Protein AF-A0A3R8PBJ5-F1 (afdb_monomer_lite)

Sequence (149 aa):
MTMSIPVFGSTADAVRWVGSMSDEQVDVLAASAVDGVVACAWSVFDLDGAAAKRLVDQACVVISERDQVRLTPAMIDAGEADIAYTKEVLVAVGVGLPRLTVSGDATDAEIARVAQLGMPIRDIVRATGRSWEQVMEAIATGGAGRQVA

Secondary structure (DSSP, 8-state):
--PPPPPPSSHHHHHHHHTTS-HHHHHHHHHHH---HHHHHHHHHT--HHHHHHHHHHHHHHHHHHHTS---HHHHHTT-S-HHHHHHHHHHHHHTS------TT--HHHHHHHHHTT--HHHHHHHH---HHHHHHHHHHHTGGG---

pLDDT: mean 80.34, std 13.6, range [32.22, 94.44]

Organism: NCBI:txid36808

Foldseek 3Di:
DDDDDDDDPDPVVVVVVCVPDDPVVVVVVLLVVCPFQLVVQCVPLQADSLLSQVLLQVLQVVCCVVVVHRGDSVCVSVVVDDVVVSVVSSVVSSVVQDPDADALPHALLRLLVVRNSRDRLVVVCVRNVDDSVVSVVSNVVSVVVPPDD

Structure (mmCIF, N/CA/C/O backbone):
data_AF-A0A3R8PBJ5-F1
#
_entry.id   AF-A0A3R8PBJ5-F1
#
loop_
_atom_site.group_PDB
_atom_site.id
_atom_site.type_symbol
_atom_site.label_atom_id
_atom_site.label_alt_id
_atom_site.label_comp_id
_atom_site.label_asym_id
_atom_site.label_entity_id
_atom_site.label_seq_id
_atom_site.pdbx_PDB_ins_code
_atom_site.Cartn_x
_atom_site.Cartn_y
_atom_site.Cartn_z
_atom_site.occupancy
_atom_site.B_iso_or_equiv
_atom_site.auth_seq_id
_atom_site.auth_comp_id
_atom_site.auth_asym_id
_atom_site.auth_atom_id
_atom_site.pdbx_PDB_model_num
ATOM 1 N N . MET A 1 1 ? -21.893 12.068 -7.762 1.00 44.31 1 MET A N 1
ATOM 2 C CA . MET A 1 1 ? -21.447 13.431 -8.122 1.00 44.31 1 MET A CA 1
ATOM 3 C C . MET A 1 1 ? -19.976 13.522 -7.770 1.00 44.31 1 MET A C 1
ATOM 5 O O . MET A 1 1 ? -19.640 13.231 -6.634 1.00 44.31 1 MET A O 1
ATOM 9 N N . THR A 1 2 ? -19.101 13.828 -8.722 1.00 47.12 2 THR A N 1
ATOM 10 C CA . THR A 1 2 ? -17.661 13.980 -8.474 1.00 47.12 2 THR A CA 1
ATOM 11 C C . THR A 1 2 ? -17.419 15.326 -7.795 1.00 47.12 2 THR A C 1
ATOM 13 O O . THR A 1 2 ? -17.669 16.375 -8.390 1.00 47.12 2 THR A O 1
ATOM 16 N N . MET A 1 3 ? -16.993 15.307 -6.533 1.00 58.62 3 MET A N 1
ATOM 17 C CA . MET A 1 3 ? -16.644 16.514 -5.787 1.00 58.62 3 MET A CA 1
ATOM 18 C C . MET A 1 3 ? -15.280 17.008 -6.285 1.00 58.62 3 MET A C 1
ATOM 20 O O . MET A 1 3 ? -14.313 16.253 -6.291 1.00 58.62 3 MET A O 1
ATOM 24 N N . SER A 1 4 ? -15.199 18.250 -6.766 1.00 63.81 4 SER A N 1
ATOM 25 C CA . SER A 1 4 ? -13.922 18.850 -7.175 1.00 63.81 4 SER A CA 1
ATOM 26 C C . SER A 1 4 ? -13.315 19.590 -5.988 1.00 63.81 4 SER A C 1
ATOM 28 O O . SER A 1 4 ? -13.921 20.539 -5.490 1.00 63.81 4 SER A O 1
ATOM 30 N N . ILE A 1 5 ? -12.142 19.150 -5.528 1.00 72.31 5 ILE A N 1
ATOM 31 C CA . ILE A 1 5 ? -11.405 19.802 -4.438 1.00 72.31 5 ILE A CA 1
ATOM 32 C C . ILE A 1 5 ? -10.817 21.124 -4.972 1.00 72.31 5 ILE A C 1
ATOM 34 O O . ILE A 1 5 ? -10.061 21.093 -5.947 1.00 72.31 5 ILE A O 1
ATOM 38 N N . PRO A 1 6 ? -11.160 22.290 -4.390 1.00 74.88 6 PRO A N 1
ATOM 39 C CA . PRO A 1 6 ? -10.598 23.567 -4.805 1.00 74.88 6 PRO A CA 1
ATOM 40 C C . P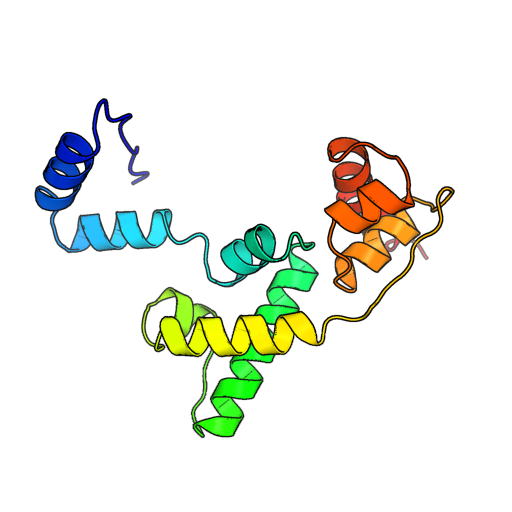RO A 1 6 ? -9.117 23.682 -4.426 1.00 74.88 6 PRO A C 1
ATOM 42 O O . PRO A 1 6 ? -8.656 23.105 -3.445 1.00 74.88 6 PRO A O 1
ATOM 45 N N . VAL A 1 7 ? -8.370 24.487 -5.181 1.00 76.69 7 VAL A N 1
ATOM 46 C CA . VAL A 1 7 ? -7.000 24.868 -4.814 1.00 76.69 7 VAL A CA 1
ATOM 47 C C . VAL A 1 7 ? -7.065 25.990 -3.775 1.00 76.69 7 VAL A C 1
ATOM 49 O O . VAL A 1 7 ? -7.668 27.033 -4.029 1.00 76.69 7 VAL A O 1
ATOM 52 N N . PHE A 1 8 ? -6.436 25.791 -2.614 1.00 79.69 8 PHE A N 1
ATOM 53 C CA . PHE A 1 8 ? -6.426 26.767 -1.520 1.00 79.69 8 PHE A CA 1
ATOM 54 C C . PHE A 1 8 ? -5.145 27.603 -1.512 1.00 79.69 8 PHE A C 1
ATOM 56 O O . PHE A 1 8 ? -4.048 27.077 -1.682 1.00 79.69 8 PHE A O 1
ATOM 63 N N . GLY A 1 9 ? -5.283 28.907 -1.254 1.00 66.12 9 GLY A N 1
ATOM 64 C CA . GLY A 1 9 ? -4.150 29.821 -1.069 1.00 66.12 9 GLY A CA 1
ATOM 65 C C . GLY A 1 9 ? -3.539 29.780 0.337 1.00 66.12 9 GLY A C 1
ATOM 66 O O . GLY A 1 9 ? -2.437 30.285 0.538 1.00 66.12 9 GLY A O 1
ATOM 67 N N . SER A 1 10 ? -4.237 29.186 1.313 1.00 74.81 10 SER A N 1
ATOM 68 C CA . SER A 1 10 ? -3.755 29.026 2.687 1.00 74.81 10 SER A CA 1
ATOM 69 C C . SER A 1 10 ? -4.451 27.874 3.423 1.00 74.81 10 SER A C 1
ATOM 71 O O . SER A 1 10 ? -5.569 27.480 3.084 1.00 74.81 10 SER A O 1
ATOM 73 N N . THR A 1 11 ? -3.827 27.375 4.495 1.00 65.38 11 THR A N 1
ATOM 74 C CA . THR A 1 11 ? -4.426 26.362 5.383 1.00 65.38 11 THR A CA 1
ATOM 75 C C . THR A 1 11 ? -5.705 26.866 6.060 1.00 65.38 11 THR A C 1
ATOM 77 O O . THR A 1 11 ? -6.628 26.091 6.284 1.00 65.38 11 THR A O 1
ATOM 80 N N . ALA A 1 12 ? -5.800 28.167 6.358 1.00 80.88 12 AL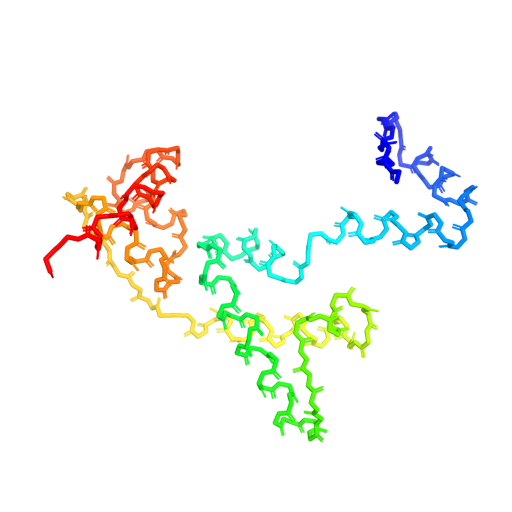A A N 1
ATOM 81 C CA . ALA A 1 12 ? -6.998 28.753 6.962 1.00 80.88 12 ALA A CA 1
ATOM 82 C C . ALA A 1 12 ? -8.208 28.702 6.014 1.00 80.88 12 ALA A C 1
ATOM 84 O O . ALA A 1 12 ? -9.337 28.505 6.466 1.00 80.88 12 ALA A O 1
ATOM 85 N N . ASP A 1 13 ? -7.977 28.843 4.708 1.00 73.06 13 ASP A N 1
ATOM 86 C CA . ASP A 1 13 ? -9.033 28.764 3.695 1.00 73.06 13 ASP A CA 1
ATOM 87 C C . ASP A 1 13 ? -9.498 27.322 3.488 1.00 73.06 13 ASP A C 1
ATOM 89 O O . ASP A 1 13 ? -10.699 27.078 3.386 1.00 73.06 13 ASP A O 1
ATOM 93 N N . ALA A 1 14 ? -8.567 26.365 3.536 1.00 72.88 14 ALA A N 1
ATOM 94 C CA . ALA A 1 14 ? -8.894 24.942 3.525 1.00 72.88 14 ALA A CA 1
ATOM 95 C C . ALA A 1 14 ? -9.760 24.548 4.737 1.00 72.88 14 ALA A C 1
ATOM 97 O O . ALA A 1 14 ? -10.787 23.895 4.577 1.00 72.88 14 ALA A O 1
ATOM 98 N N . VAL A 1 15 ? -9.402 25.005 5.945 1.00 77.25 15 VAL A N 1
ATOM 99 C CA . VAL A 1 15 ? -10.166 24.717 7.174 1.00 77.25 15 VAL A CA 1
ATOM 100 C C . VAL A 1 15 ? -11.564 25.334 7.134 1.00 77.25 15 VAL A C 1
ATOM 102 O O . VAL A 1 15 ? -12.527 24.678 7.521 1.00 77.25 15 VAL A O 1
ATOM 105 N N . ARG A 1 16 ? -11.710 26.571 6.639 1.00 84.00 16 ARG A N 1
ATOM 106 C CA . ARG A 1 16 ? -13.037 27.191 6.476 1.00 84.00 16 ARG A CA 1
ATOM 107 C C . ARG A 1 16 ? -13.895 26.457 5.456 1.00 84.00 16 ARG A C 1
ATOM 109 O O . ARG A 1 16 ? -15.093 26.329 5.671 1.00 84.00 16 ARG A O 1
ATOM 116 N N . TRP A 1 17 ? -13.292 25.990 4.366 1.00 86.56 17 TRP A N 1
ATOM 117 C CA . TRP A 1 17 ? -14.003 25.225 3.352 1.00 86.56 17 TRP A CA 1
ATOM 118 C C . TRP A 1 17 ? -14.508 23.891 3.908 1.00 86.56 17 TRP A C 1
ATOM 120 O O . TRP A 1 17 ? -15.700 23.617 3.789 1.00 86.56 17 TRP A O 1
ATOM 130 N N . VAL A 1 18 ? -13.662 23.126 4.610 1.00 82.44 18 VAL A N 1
ATOM 131 C CA . VAL A 1 18 ? -14.086 21.890 5.296 1.00 82.44 18 VAL A CA 1
ATOM 132 C C . VAL A 1 18 ? -15.155 22.185 6.351 1.00 82.44 18 VAL A C 1
ATOM 134 O O . VAL A 1 18 ? -16.181 21.522 6.382 1.00 82.44 18 VAL A O 1
ATOM 137 N N . GLY A 1 19 ? -14.981 23.233 7.161 1.00 83.62 19 GLY A N 1
ATOM 138 C CA . GLY A 1 19 ? -15.963 23.636 8.175 1.00 83.62 19 GLY A CA 1
ATOM 139 C C . GLY A 1 19 ? -17.293 24.164 7.619 1.00 83.62 19 GLY A C 1
ATOM 140 O O . GLY A 1 19 ? -18.223 24.376 8.390 1.00 83.62 19 GLY A O 1
ATOM 141 N N . SER A 1 20 ? -17.388 24.397 6.306 1.00 88.69 20 SER A N 1
ATOM 142 C CA . SER A 1 20 ? -18.629 24.785 5.621 1.00 88.69 20 SER A CA 1
ATOM 143 C C . SER A 1 20 ? -19.381 23.606 4.995 1.00 88.69 20 SER A C 1
ATOM 145 O O . SER A 1 20 ? -20.454 23.800 4.425 1.00 88.69 20 SER A O 1
ATOM 147 N N . MET A 1 21 ? -18.817 22.399 5.076 1.00 89.75 21 MET A N 1
ATOM 148 C CA . MET A 1 21 ? -19.431 21.180 4.562 1.00 89.75 21 MET A CA 1
ATOM 149 C C . MET A 1 21 ? -20.498 20.645 5.514 1.00 89.75 21 MET A C 1
ATOM 151 O O . MET A 1 21 ? -20.374 20.748 6.731 1.00 89.75 21 MET A O 1
ATOM 155 N N . SER A 1 22 ? -21.533 20.037 4.939 1.00 87.94 22 SER A N 1
ATOM 156 C CA . SER A 1 22 ? -22.414 19.119 5.674 1.00 87.94 22 SER A CA 1
ATOM 157 C C . SER A 1 22 ? -21.678 17.826 6.028 1.00 87.94 22 SER A C 1
ATOM 159 O O . SER A 1 22 ? -20.715 17.469 5.349 1.00 87.94 22 SER A O 1
ATOM 161 N N . ASP A 1 23 ? -22.165 17.096 7.032 1.00 82.25 23 ASP A N 1
ATOM 162 C CA . ASP A 1 23 ? -21.593 15.804 7.433 1.00 82.25 23 ASP A CA 1
ATOM 163 C C . ASP A 1 23 ? -21.511 14.833 6.241 1.00 82.25 23 ASP A C 1
ATOM 165 O O . ASP A 1 23 ? -20.468 14.232 6.014 1.00 82.25 23 ASP A O 1
ATOM 169 N N . GLU A 1 24 ? -22.528 14.788 5.369 1.00 77.12 24 GLU A N 1
ATOM 170 C CA . GLU A 1 24 ? -22.490 13.948 4.161 1.00 77.12 24 GLU A CA 1
ATOM 171 C C . GLU A 1 24 ? -21.416 14.384 3.146 1.00 77.12 24 GLU A C 1
ATOM 173 O O . GLU A 1 24 ? -20.856 13.563 2.420 1.00 77.12 24 GLU A O 1
ATOM 178 N N . GLN A 1 25 ? -21.108 15.680 3.063 1.00 76.75 25 GLN A N 1
ATOM 179 C CA . GLN A 1 25 ? -20.037 16.192 2.202 1.00 76.75 25 GLN A CA 1
ATOM 180 C C . GLN A 1 25 ? -18.655 15.950 2.805 1.00 76.75 25 GLN A C 1
ATOM 182 O O . GLN A 1 25 ? -17.716 15.696 2.051 1.00 76.75 25 GLN A O 1
ATOM 187 N N . VAL A 1 26 ? -18.535 16.003 4.134 1.00 76.19 26 VAL A N 1
ATOM 188 C CA . VAL A 1 26 ? -17.322 15.596 4.847 1.00 76.19 26 VAL A CA 1
ATOM 189 C C . VAL A 1 26 ? -17.090 14.101 4.663 1.00 76.19 26 VAL A C 1
ATOM 191 O O . VAL A 1 26 ? -15.966 13.726 4.356 1.00 76.19 26 VAL A O 1
ATOM 194 N N . ASP A 1 27 ? -18.129 13.270 4.739 1.00 65.88 27 ASP A N 1
ATOM 195 C CA . ASP A 1 27 ? -18.037 11.826 4.500 1.00 65.88 27 ASP A CA 1
ATOM 196 C C . ASP A 1 27 ? -17.577 11.520 3.073 1.00 65.88 27 ASP A C 1
ATOM 198 O O . ASP A 1 27 ? -16.673 10.714 2.868 1.00 65.88 27 ASP A O 1
ATOM 202 N N . VAL A 1 28 ? -18.137 12.202 2.069 1.00 63.72 28 VAL A N 1
ATOM 203 C CA . VAL A 1 28 ? -17.705 12.051 0.670 1.00 63.72 28 VAL A CA 1
ATOM 204 C C . VAL A 1 28 ? -16.278 12.564 0.462 1.00 63.72 28 VAL A C 1
ATOM 206 O O . VAL A 1 28 ? -15.502 11.923 -0.247 1.00 63.72 28 VAL A O 1
ATOM 209 N N . LEU A 1 29 ? -15.906 13.693 1.076 1.00 68.31 29 LEU A N 1
ATOM 210 C CA . LEU A 1 29 ? -14.547 14.229 1.005 1.00 68.31 29 LEU A CA 1
ATOM 211 C C . LEU A 1 29 ? -13.550 13.276 1.670 1.00 68.31 29 LEU A C 1
ATOM 213 O O . LEU A 1 29 ? -12.530 12.962 1.063 1.00 68.31 29 LEU A O 1
ATOM 217 N N . ALA A 1 30 ? -13.849 12.795 2.874 1.00 63.84 30 ALA A N 1
ATOM 218 C CA . ALA A 1 30 ? -13.041 11.838 3.612 1.00 63.84 30 ALA A CA 1
ATOM 219 C C . ALA A 1 30 ? -12.913 10.529 2.829 1.00 63.84 30 ALA A C 1
ATOM 221 O O . ALA A 1 30 ? -11.797 10.087 2.593 1.00 63.84 30 ALA A O 1
ATOM 222 N N . ALA A 1 31 ? -14.009 9.982 2.303 1.00 56.09 31 ALA A N 1
ATOM 223 C CA . ALA A 1 31 ? -13.981 8.800 1.443 1.00 56.09 31 ALA A CA 1
ATOM 224 C C . ALA A 1 31 ? -13.188 9.016 0.139 1.00 56.09 31 ALA A C 1
ATOM 226 O O . ALA A 1 31 ? -12.659 8.061 -0.419 1.00 56.09 31 ALA A O 1
ATOM 227 N N . SER A 1 32 ? -13.095 10.256 -0.359 1.00 51.97 32 SER A N 1
ATOM 228 C CA . SER A 1 32 ? -12.294 10.607 -1.545 1.00 51.97 32 SER A CA 1
ATOM 229 C C . SER A 1 32 ? -10.823 10.920 -1.244 1.00 51.97 32 SER A C 1
ATOM 231 O O . SER A 1 32 ? -9.987 10.824 -2.137 1.00 51.97 32 SER A O 1
ATOM 233 N N . ALA A 1 33 ? -10.514 11.327 -0.009 1.00 53.91 33 ALA A N 1
ATOM 234 C CA . ALA A 1 33 ? -9.171 11.665 0.463 1.00 53.91 33 ALA A CA 1
ATOM 235 C C . ALA A 1 33 ? -8.467 10.460 1.099 1.00 53.91 33 ALA A C 1
ATOM 237 O O . ALA A 1 33 ? -7.239 10.380 1.098 1.00 53.91 33 ALA A O 1
ATOM 238 N N . VAL A 1 34 ? -9.246 9.514 1.624 1.00 52.56 34 VAL A N 1
ATOM 239 C CA . VAL A 1 34 ? -8.795 8.183 1.999 1.00 52.56 34 VAL A CA 1
ATOM 240 C C . VAL A 1 34 ? -8.746 7.369 0.713 1.00 52.56 34 VAL A C 1
ATOM 242 O O . VAL A 1 34 ? -9.631 6.583 0.392 1.00 52.56 34 VAL A O 1
ATOM 245 N N . ASP A 1 35 ? -7.666 7.552 -0.040 1.00 56.72 35 ASP A N 1
ATOM 246 C CA . ASP A 1 35 ? -7.089 6.426 -0.760 1.00 56.72 35 ASP A CA 1
ATOM 247 C C . ASP A 1 35 ? -7.029 5.283 0.266 1.00 56.72 35 ASP A C 1
ATOM 249 O O . ASP A 1 35 ? -6.289 5.395 1.246 1.00 56.72 35 ASP A O 1
ATOM 253 N N . GLY A 1 36 ? -7.900 4.272 0.120 1.00 66.50 36 GLY A N 1
ATOM 254 C CA . GLY A 1 36 ? -8.148 3.226 1.125 1.00 66.50 36 GLY A CA 1
ATOM 255 C C . GLY A 1 36 ? -6.864 2.668 1.735 1.00 66.50 36 GLY A C 1
ATOM 256 O O . GLY A 1 36 ? -5.783 2.795 1.164 1.00 66.50 36 GLY A O 1
ATOM 257 N N . VAL A 1 37 ? -6.941 1.994 2.876 1.00 69.88 37 VAL A N 1
ATOM 258 C CA . VAL A 1 37 ? -5.785 1.481 3.628 1.00 69.88 37 VAL A CA 1
ATOM 259 C C . VAL A 1 37 ? -4.763 0.739 2.740 1.00 69.88 37 VAL A C 1
ATOM 261 O O . VAL A 1 37 ? -3.557 0.811 2.977 1.00 69.88 37 VAL A O 1
ATOM 264 N N . VAL A 1 38 ? -5.219 0.108 1.650 1.00 72.50 38 VAL A N 1
ATOM 265 C CA . VAL A 1 38 ? -4.386 -0.498 0.595 1.00 72.50 38 VAL A CA 1
ATOM 266 C C . VAL A 1 38 ? -3.598 0.528 -0.229 1.00 72.50 38 VAL A C 1
ATOM 268 O O . VAL A 1 38 ? -2.406 0.335 -0.449 1.00 72.50 38 VAL A O 1
ATOM 271 N N . ALA A 1 39 ? -4.219 1.611 -0.684 1.00 69.25 39 ALA A N 1
ATOM 272 C CA . ALA A 1 39 ? -3.545 2.686 -1.407 1.00 69.25 39 ALA A CA 1
ATOM 273 C C . ALA A 1 39 ? -2.608 3.492 -0.483 1.00 69.25 39 ALA A C 1
ATOM 275 O O . ALA A 1 39 ? -1.496 3.847 -0.880 1.00 69.25 39 ALA A O 1
ATOM 276 N N . CYS A 1 40 ? -2.971 3.657 0.793 1.00 71.75 40 CYS A N 1
ATOM 277 C CA . CYS A 1 40 ? -2.046 4.159 1.811 1.00 71.75 40 CYS A CA 1
ATOM 278 C C . CYS A 1 40 ? -0.821 3.239 1.975 1.00 71.75 40 CYS A C 1
ATOM 280 O O . CYS A 1 40 ? 0.312 3.720 1.994 1.00 71.75 40 CYS A O 1
ATOM 282 N N . ALA A 1 41 ? -1.016 1.918 2.051 1.00 73.00 41 ALA A N 1
ATOM 283 C CA . ALA A 1 41 ? 0.086 0.957 2.122 1.00 73.00 41 ALA A CA 1
ATOM 284 C C . ALA A 1 41 ? 0.958 0.972 0.853 1.00 73.00 41 ALA A C 1
ATOM 286 O O . ALA A 1 41 ? 2.183 0.919 0.961 1.00 73.00 41 ALA A O 1
ATOM 287 N N . TRP A 1 42 ? 0.347 1.104 -0.329 1.00 75.56 42 TRP A N 1
ATOM 288 C CA . TRP A 1 42 ? 1.052 1.290 -1.598 1.00 75.56 42 TRP A CA 1
ATOM 289 C C . TRP A 1 42 ? 2.003 2.489 -1.523 1.00 75.56 42 TRP A C 1
ATOM 291 O O . TRP A 1 42 ? 3.201 2.325 -1.743 1.00 75.56 42 TRP A O 1
ATOM 301 N N . SER A 1 43 ? 1.496 3.661 -1.138 1.00 73.62 43 SER A N 1
ATOM 302 C CA . SER A 1 43 ? 2.275 4.903 -1.084 1.00 73.62 43 SER A CA 1
ATOM 303 C C . SER A 1 43 ? 3.358 4.890 0.004 1.00 73.62 43 SER A C 1
ATOM 305 O O . SER A 1 43 ? 4.516 5.219 -0.250 1.00 73.62 43 SER A O 1
ATOM 307 N N . VAL A 1 44 ? 3.021 4.462 1.226 1.00 79.62 44 VAL A N 1
ATOM 308 C CA . VAL A 1 44 ? 3.945 4.512 2.375 1.00 79.62 44 VAL A CA 1
ATOM 309 C C . VAL A 1 44 ? 5.086 3.506 2.232 1.00 79.62 44 VAL A C 1
ATOM 311 O O . VAL A 1 44 ? 6.257 3.839 2.455 1.00 79.62 44 VAL A O 1
ATOM 314 N N . PHE A 1 45 ? 4.755 2.266 1.867 1.00 80.75 45 PHE A N 1
ATOM 315 C CA . PHE A 1 45 ? 5.744 1.197 1.740 1.00 80.75 45 PHE A CA 1
ATOM 316 C C . PHE A 1 45 ? 6.364 1.126 0.350 1.00 80.75 45 PHE A C 1
ATOM 318 O O . PHE A 1 45 ? 7.366 0.430 0.189 1.00 80.75 45 PHE A O 1
ATOM 325 N N . ASP A 1 46 ? 5.853 1.913 -0.600 1.00 86.25 46 ASP A N 1
ATOM 326 C CA . ASP A 1 46 ? 6.361 2.002 -1.963 1.00 86.25 46 ASP A CA 1
ATOM 327 C C . ASP A 1 46 ? 6.258 0.651 -2.694 1.00 86.25 46 ASP A C 1
ATOM 329 O O . ASP A 1 46 ? 7.228 0.152 -3.250 1.00 86.25 46 ASP A O 1
ATOM 333 N N . LEU A 1 47 ? 5.095 -0.000 -2.601 1.00 85.12 47 LEU A N 1
ATOM 334 C CA . LEU A 1 47 ? 4.871 -1.391 -3.033 1.00 85.12 47 LEU A CA 1
ATOM 335 C C . LEU A 1 47 ? 4.132 -1.501 -4.371 1.00 85.12 47 LEU A C 1
ATOM 337 O O . LEU A 1 47 ? 3.520 -0.557 -4.834 1.00 85.12 47 LEU A O 1
ATOM 341 N N . ASP A 1 48 ? 4.098 -2.683 -4.982 1.00 87.69 48 ASP A N 1
ATOM 342 C CA . ASP A 1 48 ? 3.062 -2.974 -5.982 1.00 87.69 48 ASP A CA 1
ATOM 343 C C . ASP A 1 48 ? 1.670 -3.064 -5.321 1.00 87.69 48 ASP A C 1
ATOM 345 O O . ASP A 1 48 ? 1.546 -3.485 -4.167 1.00 87.69 48 ASP A O 1
ATOM 349 N N . GLY A 1 49 ? 0.602 -2.745 -6.059 1.00 81.38 49 GLY A N 1
ATOM 350 C CA . GLY A 1 49 ? -0.769 -2.770 -5.540 1.00 81.38 49 GLY A CA 1
ATOM 351 C C . GLY A 1 49 ? -1.192 -4.135 -4.977 1.00 81.38 49 GLY A C 1
ATOM 352 O O . GLY A 1 49 ? -1.854 -4.203 -3.938 1.00 81.38 49 GLY A O 1
ATOM 353 N N . ALA A 1 50 ? -0.764 -5.246 -5.591 1.00 84.31 50 ALA A N 1
ATOM 354 C CA . ALA A 1 50 ? -1.064 -6.579 -5.068 1.00 84.31 50 ALA A CA 1
ATOM 355 C C . ALA A 1 50 ? -0.277 -6.888 -3.783 1.00 84.31 50 ALA A C 1
ATOM 357 O O . ALA A 1 50 ? -0.783 -7.587 -2.900 1.00 84.31 50 ALA A O 1
ATOM 358 N N . ALA A 1 51 ? 0.951 -6.375 -3.668 1.00 86.50 51 ALA A N 1
ATOM 359 C CA . ALA A 1 51 ? 1.757 -6.500 -2.457 1.00 86.50 51 ALA A CA 1
ATOM 360 C C . ALA A 1 51 ? 1.191 -5.652 -1.312 1.00 86.50 51 ALA A C 1
ATOM 362 O O . ALA A 1 51 ? 1.056 -6.152 -0.197 1.00 86.50 51 ALA A O 1
ATOM 363 N N . ALA A 1 52 ? 0.780 -4.416 -1.599 1.00 85.62 52 ALA A N 1
ATOM 364 C CA . ALA A 1 52 ? 0.106 -3.544 -0.645 1.00 85.62 52 ALA A CA 1
ATOM 365 C C . ALA A 1 52 ? -1.192 -4.177 -0.123 1.00 85.62 52 ALA A C 1
ATOM 367 O O . ALA A 1 52 ? -1.418 -4.211 1.085 1.00 85.62 52 ALA A O 1
ATOM 368 N N . LYS A 1 53 ? -2.004 -4.773 -1.007 1.00 87.06 53 LYS A N 1
ATOM 369 C CA . LYS A 1 53 ? -3.217 -5.491 -0.597 1.00 87.06 53 LYS A CA 1
ATOM 370 C C . LYS A 1 53 ? -2.905 -6.656 0.345 1.00 87.06 53 LYS A C 1
ATOM 372 O O . LYS A 1 53 ? -3.525 -6.759 1.397 1.00 87.06 53 LYS A O 1
ATOM 377 N N . ARG A 1 54 ? -1.914 -7.494 0.012 1.00 89.06 54 ARG A N 1
ATOM 378 C CA . ARG A 1 54 ? -1.475 -8.595 0.890 1.00 89.06 54 ARG A CA 1
ATOM 379 C C . ARG A 1 54 ? -1.008 -8.102 2.256 1.00 89.06 54 ARG A C 1
ATOM 381 O O . ARG A 1 54 ? -1.329 -8.734 3.257 1.00 89.06 54 ARG A O 1
ATOM 388 N N . LEU A 1 55 ? -0.269 -6.993 2.296 1.00 88.88 55 LEU A N 1
ATOM 389 C CA . LEU A 1 55 ? 0.197 -6.396 3.546 1.00 88.88 55 LEU A CA 1
ATOM 390 C C . LEU A 1 55 ? -0.985 -5.999 4.442 1.00 88.88 55 LEU A C 1
ATOM 392 O O . LEU A 1 55 ? -1.001 -6.328 5.627 1.00 88.88 55 LEU A O 1
ATOM 396 N N . VAL A 1 56 ? -1.988 -5.336 3.865 1.00 88.94 56 VAL A N 1
ATOM 397 C CA . VAL A 1 56 ? -3.210 -4.948 4.579 1.00 88.94 56 VAL A CA 1
ATOM 398 C C . VAL A 1 56 ? -4.010 -6.165 5.027 1.00 88.94 56 VAL A C 1
ATOM 400 O O . VAL A 1 56 ? -4.426 -6.218 6.183 1.00 88.94 56 VAL A O 1
ATOM 403 N N . ASP A 1 57 ? -4.203 -7.154 4.152 1.00 90.81 57 ASP A N 1
ATOM 404 C CA . ASP A 1 57 ? -4.916 -8.388 4.493 1.00 90.81 57 ASP A CA 1
ATOM 405 C C . ASP A 1 57 ? -4.228 -9.097 5.673 1.00 90.81 57 ASP A C 1
ATOM 407 O O . ASP A 1 57 ? -4.888 -9.533 6.615 1.00 90.81 57 ASP A O 1
ATOM 411 N N . GLN A 1 58 ? -2.893 -9.145 5.681 1.00 90.56 58 GLN A N 1
ATOM 412 C CA . GLN A 1 58 ? -2.121 -9.724 6.778 1.00 90.56 58 GLN A CA 1
ATOM 413 C C . GLN A 1 58 ? -2.254 -8.916 8.078 1.00 90.56 58 GLN A C 1
ATOM 415 O O . GLN A 1 58 ? -2.400 -9.510 9.146 1.00 90.56 58 GLN A O 1
ATOM 420 N N . ALA A 1 59 ? -2.260 -7.583 8.015 1.00 90.00 59 ALA A N 1
ATOM 421 C CA . ALA A 1 59 ? -2.535 -6.752 9.188 1.00 90.00 59 ALA A CA 1
ATOM 422 C C . ALA A 1 59 ? -3.953 -6.987 9.738 1.00 90.00 59 ALA A C 1
ATOM 424 O O . ALA A 1 59 ? -4.120 -7.121 10.951 1.00 90.00 59 ALA A O 1
ATOM 425 N N . CYS A 1 60 ? -4.955 -7.129 8.863 1.00 90.88 60 CYS A N 1
ATOM 426 C CA . CYS A 1 60 ? -6.324 -7.464 9.262 1.00 90.88 60 CYS A CA 1
ATOM 427 C C . CYS A 1 60 ? -6.390 -8.817 9.976 1.00 90.88 60 CYS A C 1
ATOM 429 O O . CYS A 1 60 ? -7.085 -8.928 10.984 1.00 90.88 60 CYS A O 1
ATOM 431 N N . VAL A 1 61 ? -5.660 -9.829 9.490 1.00 93.06 61 VAL A N 1
ATOM 432 C CA . VAL A 1 61 ? -5.557 -11.141 10.153 1.00 93.06 61 VAL A CA 1
ATOM 433 C C . VAL A 1 61 ? -4.947 -10.994 11.544 1.00 93.06 61 VAL A C 1
ATOM 435 O O . VAL A 1 61 ? -5.541 -11.460 12.510 1.00 93.06 61 VAL A O 1
ATOM 438 N N . VAL A 1 62 ? -3.821 -10.285 11.670 1.00 91.69 62 VAL A N 1
ATOM 439 C CA . VAL A 1 62 ? -3.147 -10.086 12.963 1.00 91.69 62 VAL A CA 1
ATOM 440 C C . VAL A 1 62 ? -4.065 -9.402 13.979 1.00 91.69 62 VAL A C 1
A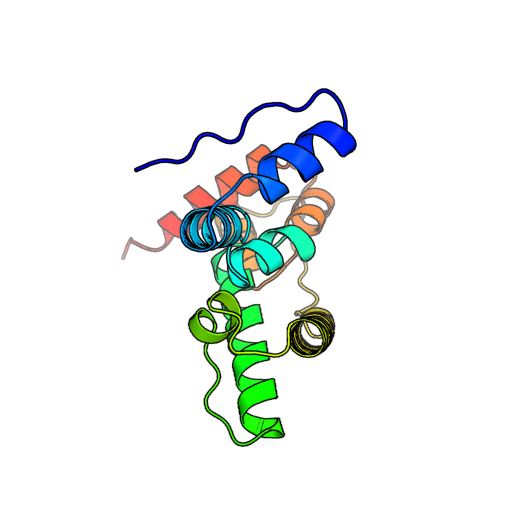TOM 442 O O . VAL A 1 62 ? -4.119 -9.830 15.130 1.00 91.69 62 VAL A O 1
ATOM 445 N N . ILE A 1 63 ? -4.797 -8.362 13.574 1.00 91.38 63 ILE A N 1
ATOM 446 C CA . ILE A 1 63 ? -5.750 -7.672 14.458 1.00 91.38 63 ILE A CA 1
ATOM 447 C C . ILE A 1 63 ? -6.920 -8.594 14.807 1.00 91.38 63 ILE A C 1
ATOM 449 O O . ILE A 1 63 ? -7.255 -8.742 15.978 1.00 91.38 63 ILE A O 1
ATOM 453 N N . SER A 1 64 ? -7.496 -9.268 13.808 1.00 91.25 64 SER A N 1
ATOM 454 C CA . SER A 1 64 ? -8.617 -10.197 13.998 1.00 91.25 64 SER A CA 1
ATOM 455 C C . SER A 1 64 ? -8.287 -11.296 15.011 1.00 91.25 64 SER A C 1
ATOM 457 O O . SER A 1 64 ? -9.091 -11.602 15.889 1.00 91.25 64 SER A O 1
ATOM 459 N N . GLU A 1 65 ? -7.084 -11.867 14.924 1.00 93.19 65 GLU A N 1
ATOM 460 C CA . GLU A 1 65 ? -6.608 -12.899 15.845 1.00 93.19 65 GLU A CA 1
ATOM 461 C C . GLU A 1 65 ? -6.355 -12.355 17.254 1.00 93.19 65 GLU A C 1
ATOM 463 O O . GLU A 1 65 ? -6.723 -13.001 18.236 1.00 93.19 65 GLU A O 1
ATOM 468 N N . ARG A 1 66 ? -5.744 -11.172 17.380 1.00 92.19 66 ARG A N 1
ATOM 469 C CA . ARG A 1 66 ? -5.452 -10.563 18.688 1.00 92.19 66 ARG A CA 1
ATOM 470 C C . ARG A 1 66 ? -6.716 -10.162 19.433 1.00 92.19 66 ARG A C 1
ATOM 472 O O . ARG A 1 66 ? -6.826 -10.429 20.628 1.00 92.19 66 ARG A O 1
ATOM 479 N N . ASP A 1 67 ? -7.663 -9.581 18.713 1.00 90.69 67 ASP A N 1
ATOM 480 C CA . ASP A 1 67 ? -8.831 -8.938 19.307 1.00 90.69 67 ASP A CA 1
ATOM 481 C C . ASP A 1 67 ? -10.068 -9.852 19.272 1.00 90.69 67 ASP A C 1
ATOM 483 O O . ASP A 1 67 ? -11.116 -9.502 19.809 1.00 90.69 67 ASP A O 1
ATOM 487 N N . GLN A 1 68 ? -9.950 -11.045 18.670 1.00 91.75 68 GLN A N 1
ATOM 488 C CA . GLN A 1 68 ? -11.037 -12.020 18.508 1.00 91.75 68 GLN A CA 1
ATOM 489 C C . GLN A 1 68 ? -12.252 -11.439 17.760 1.00 91.75 68 GLN A C 1
ATOM 491 O O . GLN A 1 68 ? -13.405 -11.772 18.042 1.00 91.75 68 GLN A O 1
ATOM 496 N N . VAL A 1 69 ? -11.987 -10.580 16.774 1.00 89.62 69 VAL A N 1
ATOM 497 C CA . VAL A 1 69 ? -12.990 -9.954 15.900 1.00 89.62 69 VAL A CA 1
ATOM 498 C C . VAL A 1 69 ? -12.752 -10.343 14.448 1.00 89.62 69 VAL A C 1
ATOM 500 O O . VAL A 1 69 ? -11.680 -10.811 14.083 1.00 89.62 69 VAL A O 1
ATOM 503 N N . ARG A 1 70 ? -13.746 -10.125 13.584 1.00 90.62 70 ARG A N 1
ATOM 504 C CA . ARG A 1 70 ? -13.542 -10.195 12.136 1.00 90.62 70 ARG A CA 1
ATOM 505 C C . ARG A 1 70 ? -13.289 -8.790 11.613 1.00 90.62 70 ARG A C 1
ATOM 507 O O . ARG A 1 70 ? -14.241 -8.035 11.456 1.00 90.62 70 ARG A O 1
ATOM 514 N N . LEU A 1 71 ? -12.035 -8.471 11.314 1.00 89.38 71 LEU A N 1
ATOM 515 C CA . LEU A 1 71 ? -11.666 -7.223 10.657 1.00 89.38 71 LEU A CA 1
ATOM 516 C C . LEU A 1 71 ? -11.439 -7.452 9.160 1.00 89.38 71 LEU A C 1
ATOM 518 O O . LEU A 1 71 ? -10.875 -8.465 8.745 1.00 89.38 71 LEU A O 1
ATOM 522 N N . THR A 1 72 ? -11.877 -6.502 8.338 1.00 87.50 72 THR A N 1
ATOM 523 C CA . THR A 1 72 ? -11.612 -6.491 6.894 1.00 87.50 72 THR A CA 1
ATOM 524 C C . THR A 1 72 ? -11.079 -5.123 6.468 1.00 87.50 72 THR A C 1
ATOM 526 O O . THR A 1 72 ? -11.359 -4.139 7.155 1.00 87.50 72 THR A O 1
ATOM 529 N N . PRO A 1 73 ? -10.375 -5.016 5.325 1.00 83.12 73 PRO A N 1
ATOM 530 C CA . PRO A 1 73 ? -9.903 -3.724 4.824 1.00 83.12 73 PRO A CA 1
ATOM 531 C C . PRO A 1 73 ? -11.028 -2.691 4.674 1.00 83.12 73 PRO A C 1
ATOM 533 O O . PRO A 1 73 ? -10.864 -1.545 5.070 1.00 83.12 73 PRO A O 1
ATOM 536 N N . ALA A 1 74 ? -12.206 -3.119 4.208 1.00 80.94 74 ALA A N 1
ATOM 537 C CA . ALA A 1 74 ? -13.364 -2.241 4.039 1.00 80.94 74 ALA A CA 1
ATOM 538 C C . ALA A 1 74 ? -13.874 -1.648 5.364 1.00 80.94 74 ALA A C 1
ATOM 540 O O . ALA A 1 74 ? -14.364 -0.527 5.380 1.00 80.94 74 ALA A O 1
ATOM 541 N N . MET A 1 75 ? -13.741 -2.379 6.474 1.00 80.38 75 MET A N 1
ATOM 542 C CA . MET A 1 75 ? -14.111 -1.876 7.803 1.00 80.38 75 MET A CA 1
ATOM 543 C C . MET A 1 75 ? -13.105 -0.834 8.305 1.00 80.38 75 MET A C 1
ATOM 545 O O . MET A 1 75 ? -13.495 0.132 8.953 1.00 80.38 75 MET A O 1
ATOM 549 N N . ILE A 1 76 ? -11.818 -0.991 7.970 1.00 80.12 76 ILE A N 1
ATOM 550 C CA . ILE A 1 76 ? -10.799 0.035 8.239 1.00 80.12 76 ILE A CA 1
ATOM 551 C C . ILE A 1 76 ? -11.117 1.299 7.434 1.00 80.12 76 ILE A C 1
ATOM 553 O O . ILE A 1 76 ? -11.130 2.391 7.996 1.00 80.12 76 ILE A O 1
ATOM 557 N N . ASP A 1 77 ? -11.421 1.144 6.143 1.00 76.81 77 ASP A N 1
ATOM 558 C CA . ASP A 1 77 ? -11.773 2.258 5.253 1.00 76.81 77 ASP A CA 1
ATOM 559 C C . ASP A 1 77 ? -13.057 2.977 5.697 1.00 76.81 77 ASP A C 1
ATOM 561 O O . ASP A 1 77 ? -13.170 4.190 5.543 1.00 76.81 77 ASP A O 1
ATOM 565 N N . ALA A 1 78 ? -14.000 2.247 6.300 1.00 77.12 78 ALA A N 1
ATOM 566 C CA . ALA A 1 78 ? -15.218 2.795 6.895 1.00 77.12 78 ALA A CA 1
ATOM 567 C C . ALA A 1 78 ? -14.998 3.459 8.272 1.00 77.12 78 ALA A C 1
ATOM 569 O O . ALA A 1 78 ? -15.950 3.958 8.869 1.00 77.12 78 ALA A O 1
ATOM 570 N N . GLY A 1 79 ? -13.768 3.461 8.800 1.00 72.06 79 GLY A N 1
ATOM 571 C CA . GLY A 1 79 ? -13.452 4.030 10.113 1.00 72.06 79 GLY A CA 1
ATOM 572 C C . GLY A 1 79 ? -13.949 3.196 11.299 1.00 72.06 79 GLY A C 1
ATOM 573 O O . GLY A 1 79 ? -13.964 3.682 12.427 1.00 72.06 79 GLY A O 1
ATOM 574 N N . GLU A 1 80 ? -14.336 1.938 11.075 1.00 79.50 80 GLU A N 1
ATOM 575 C CA . GLU A 1 80 ? -14.818 1.024 12.122 1.00 79.50 80 GLU A CA 1
ATOM 576 C C . GLU A 1 80 ? -13.674 0.413 12.954 1.00 79.50 80 GLU A C 1
ATOM 578 O O . GLU A 1 80 ? -13.917 -0.298 13.929 1.00 79.50 80 GLU A O 1
ATOM 583 N N . ALA A 1 81 ? -12.422 0.678 12.574 1.00 80.75 81 ALA A N 1
ATOM 584 C CA . ALA A 1 81 ? -11.224 0.231 13.274 1.00 80.75 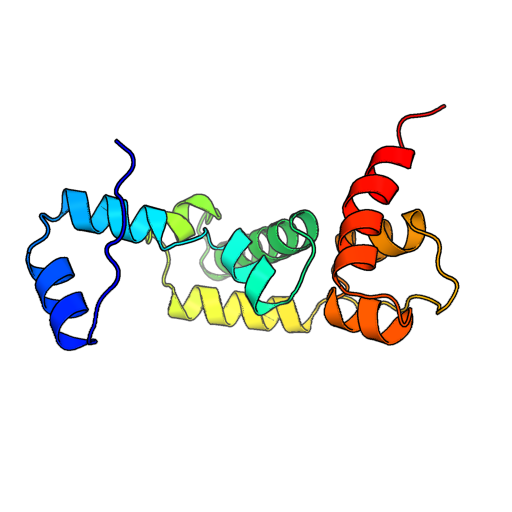81 ALA A CA 1
ATOM 585 C C . ALA A 1 81 ? -10.443 1.414 13.855 1.00 80.75 81 ALA A C 1
ATOM 587 O O . ALA A 1 81 ? -10.381 2.491 13.261 1.00 80.75 81 ALA A O 1
ATOM 588 N N . ASP A 1 82 ? -9.774 1.192 14.988 1.00 82.75 82 ASP A N 1
ATOM 589 C CA . ASP A 1 82 ? -8.836 2.173 15.533 1.00 82.75 82 ASP A CA 1
ATOM 590 C C . ASP A 1 82 ? -7.680 2.389 14.543 1.00 82.75 82 ASP A C 1
ATOM 592 O O . ASP A 1 82 ? -6.878 1.488 14.273 1.00 82.75 82 ASP A O 1
ATOM 596 N N . ILE A 1 83 ? -7.600 3.597 13.984 1.00 74.62 83 ILE A N 1
ATOM 597 C CA . ILE A 1 83 ? -6.632 3.956 12.942 1.00 74.62 83 ILE A CA 1
ATOM 598 C C . ILE A 1 83 ? -5.195 3.938 13.480 1.00 74.62 83 ILE A C 1
ATOM 600 O O . ILE A 1 83 ? -4.276 3.530 12.765 1.00 74.62 83 ILE A O 1
ATOM 604 N N . ALA A 1 84 ? -4.976 4.371 14.724 1.00 74.06 84 ALA A N 1
ATOM 605 C CA . ALA A 1 84 ? -3.640 4.430 15.310 1.00 74.06 84 ALA A CA 1
ATOM 606 C C . ALA A 1 84 ? -3.091 3.018 15.542 1.00 74.06 84 ALA A C 1
ATOM 608 O O . ALA A 1 84 ? -1.967 2.718 15.133 1.00 74.06 84 ALA A O 1
ATOM 609 N N . TYR A 1 85 ? -3.918 2.137 16.104 1.00 82.38 85 TYR A N 1
ATOM 610 C CA . TYR A 1 85 ? -3.575 0.734 16.299 1.00 82.38 85 TYR A CA 1
ATOM 611 C C . TYR A 1 85 ? -3.403 -0.003 14.965 1.00 82.38 85 TYR A C 1
ATOM 613 O O . TYR A 1 85 ? -2.412 -0.706 14.760 1.00 82.38 85 TYR A O 1
ATOM 621 N N . THR A 1 86 ? -4.305 0.224 14.004 1.00 82.06 86 THR A N 1
ATOM 622 C CA . THR A 1 86 ? -4.201 -0.356 12.655 1.00 82.06 86 THR A CA 1
ATOM 623 C C . THR A 1 86 ? -2.883 0.034 11.986 1.00 82.06 86 THR A C 1
ATOM 625 O O . THR A 1 86 ? -2.200 -0.811 11.403 1.00 82.06 86 THR A O 1
ATOM 628 N N . LYS A 1 87 ? -2.473 1.301 12.115 1.00 82.19 87 LYS A N 1
ATOM 629 C CA . LYS A 1 87 ? -1.193 1.796 11.600 1.00 82.19 87 LYS A CA 1
ATOM 630 C C . LYS A 1 87 ? 0.002 1.127 12.278 1.00 82.19 87 LYS A C 1
ATOM 632 O O . LYS A 1 87 ? 0.945 0.754 11.582 1.00 82.19 87 LYS A O 1
ATOM 637 N N . GLU A 1 88 ? -0.016 0.963 13.601 1.00 84.31 88 GLU A N 1
ATOM 638 C CA . GLU A 1 88 ? 1.044 0.242 14.318 1.00 84.31 88 GLU A CA 1
ATOM 639 C C . GLU A 1 88 ? 1.200 -1.190 13.808 1.00 84.31 88 GLU A C 1
ATOM 641 O O . GLU A 1 88 ? 2.318 -1.625 13.516 1.00 84.31 88 GLU A O 1
ATOM 646 N N . VAL A 1 89 ? 0.089 -1.913 13.643 1.00 85.75 89 VAL A N 1
ATOM 647 C CA . VAL A 1 89 ? 0.125 -3.287 13.134 1.00 85.75 89 VAL A CA 1
ATOM 648 C C . VAL A 1 89 ? 0.617 -3.324 11.689 1.00 85.75 89 VAL A C 1
ATOM 650 O O . VAL A 1 89 ? 1.478 -4.143 11.376 1.00 85.75 89 VAL A O 1
ATOM 653 N N . LEU A 1 90 ? 0.158 -2.419 10.820 1.00 85.38 90 LEU A N 1
ATOM 654 C CA . LEU A 1 90 ? 0.650 -2.316 9.441 1.00 85.38 90 LEU A CA 1
ATOM 655 C C . LEU A 1 90 ? 2.163 -2.090 9.380 1.00 85.38 90 LEU A C 1
ATOM 657 O O . LEU A 1 90 ? 2.847 -2.746 8.599 1.00 85.38 90 LEU A O 1
ATOM 661 N N . VAL A 1 91 ? 2.702 -1.201 10.219 1.00 84.94 91 VAL A N 1
ATOM 662 C CA . VAL A 1 91 ? 4.152 -0.973 10.313 1.00 84.94 91 VAL A CA 1
ATOM 663 C C . VAL A 1 91 ? 4.869 -2.231 10.796 1.00 84.94 91 VAL A C 1
ATOM 665 O O . VAL A 1 91 ? 5.868 -2.624 10.197 1.00 84.94 91 VAL A O 1
ATOM 668 N N . ALA A 1 92 ? 4.352 -2.899 11.829 1.00 86.19 92 ALA A N 1
ATOM 669 C CA . ALA A 1 92 ? 4.948 -4.125 12.354 1.00 86.19 92 ALA A CA 1
ATOM 670 C C . ALA A 1 92 ? 4.972 -5.258 11.312 1.00 86.19 92 ALA A C 1
ATOM 672 O O . ALA A 1 92 ? 5.990 -5.934 11.164 1.00 86.19 92 ALA A O 1
ATOM 673 N N . VAL A 1 93 ? 3.886 -5.439 10.555 1.00 86.06 93 VAL A N 1
ATOM 674 C CA . VAL A 1 93 ? 3.829 -6.407 9.448 1.00 86.06 93 VAL A CA 1
ATOM 675 C C . VAL A 1 93 ? 4.773 -5.982 8.319 1.00 86.06 93 VAL A C 1
ATOM 677 O O . VAL A 1 93 ? 5.499 -6.818 7.786 1.00 86.06 93 VAL A O 1
ATOM 680 N N . GLY A 1 94 ? 4.834 -4.685 8.004 1.00 81.00 94 GLY A N 1
ATOM 681 C CA . GLY A 1 94 ? 5.710 -4.124 6.973 1.00 81.00 94 GLY A CA 1
ATOM 682 C C . GLY A 1 94 ? 7.198 -4.363 7.240 1.00 81.00 94 GLY A C 1
ATOM 683 O O . GLY A 1 94 ? 7.952 -4.657 6.317 1.00 81.00 94 GLY A O 1
ATOM 684 N N . VAL A 1 95 ? 7.627 -4.329 8.506 1.00 81.38 95 VAL A N 1
ATOM 685 C CA . VAL A 1 95 ? 9.003 -4.691 8.907 1.00 81.38 95 VAL A CA 1
ATOM 686 C C . VAL A 1 95 ? 9.323 -6.160 8.596 1.00 81.38 95 VAL A C 1
ATOM 688 O O . VAL A 1 95 ? 10.481 -6.502 8.353 1.00 81.38 95 VAL A O 1
ATOM 691 N N . GLY A 1 96 ? 8.308 -7.026 8.582 1.00 74.50 96 GLY A N 1
ATOM 692 C CA . GLY A 1 96 ? 8.425 -8.438 8.229 1.00 74.50 96 GLY A CA 1
ATOM 693 C C . GLY A 1 96 ? 8.428 -8.723 6.726 1.00 74.50 96 GLY A C 1
ATOM 694 O O . GLY A 1 96 ? 8.494 -9.896 6.353 1.00 74.50 96 GLY A O 1
ATOM 695 N N . LEU A 1 97 ? 8.348 -7.700 5.863 1.00 73.56 97 LEU A N 1
ATOM 696 C CA . LEU A 1 97 ? 8.376 -7.907 4.417 1.00 73.56 97 LEU A CA 1
ATOM 697 C C . LEU A 1 97 ? 9.669 -8.621 3.986 1.00 73.56 97 LEU A C 1
ATOM 699 O O . LEU A 1 97 ? 10.748 -8.345 4.528 1.00 73.56 97 LEU A O 1
ATOM 703 N N . PRO A 1 98 ? 9.590 -9.549 3.013 1.00 71.69 98 PRO A N 1
ATOM 704 C CA . PRO A 1 98 ? 10.751 -10.315 2.595 1.00 71.69 98 PRO A CA 1
ATOM 705 C C . PRO A 1 98 ? 11.863 -9.396 2.081 1.00 71.69 98 PRO A C 1
ATOM 707 O O . PRO A 1 98 ? 11.633 -8.514 1.254 1.00 71.69 98 PRO A O 1
ATOM 710 N N . ARG A 1 99 ? 13.100 -9.635 2.529 1.00 79.00 99 ARG A N 1
ATOM 711 C CA . ARG A 1 99 ? 14.285 -8.981 1.957 1.00 79.00 99 ARG A CA 1
ATOM 712 C C . ARG A 1 99 ? 14.607 -9.626 0.616 1.00 79.00 99 ARG A C 1
ATOM 714 O O . ARG A 1 99 ? 15.356 -10.598 0.550 1.00 79.00 99 ARG A O 1
ATOM 721 N N . LEU A 1 100 ? 13.979 -9.111 -0.430 1.00 85.69 100 LEU A N 1
ATOM 722 C CA . LEU A 1 100 ? 14.166 -9.571 -1.798 1.00 85.69 100 LEU A CA 1
ATOM 723 C C . LEU A 1 100 ? 15.360 -8.870 -2.437 1.00 85.69 100 LEU A C 1
ATOM 725 O O . LEU A 1 100 ? 15.702 -7.737 -2.099 1.00 85.69 100 LEU A O 1
ATOM 729 N N . THR A 1 101 ? 15.985 -9.563 -3.378 1.00 86.25 101 THR A N 1
ATOM 730 C CA . THR A 1 101 ? 17.031 -9.015 -4.232 1.00 86.25 101 THR A CA 1
ATOM 731 C C . THR A 1 101 ? 16.626 -9.196 -5.684 1.00 86.25 101 THR A C 1
ATOM 733 O O . THR A 1 101 ? 15.957 -10.163 -6.050 1.00 86.25 101 THR A O 1
ATOM 736 N N . VAL A 1 102 ? 17.031 -8.244 -6.513 1.00 91.12 102 VAL A N 1
ATOM 737 C CA . VAL A 1 102 ? 16.845 -8.280 -7.960 1.00 91.12 102 VAL A CA 1
ATOM 738 C C . VAL A 1 102 ? 18.152 -7.841 -8.608 1.00 91.12 102 VAL A C 1
ATOM 740 O O . VAL A 1 102 ? 18.865 -7.005 -8.052 1.00 91.12 102 VAL A O 1
ATOM 743 N N . SER A 1 103 ? 18.510 -8.471 -9.724 1.00 89.12 103 SER A N 1
ATOM 744 C CA . SER A 1 103 ? 19.761 -8.179 -10.424 1.00 89.12 103 SER A CA 1
ATOM 745 C C . SER A 1 103 ? 19.664 -6.893 -11.250 1.00 89.12 103 SER A C 1
ATOM 747 O O . SER A 1 103 ? 18.573 -6.479 -11.643 1.00 89.12 103 SER A O 1
ATOM 749 N N . GLY A 1 104 ? 20.817 -6.293 -11.556 1.00 89.12 104 GLY A N 1
ATOM 750 C CA . GLY A 1 104 ? 20.924 -5.124 -12.436 1.00 89.12 104 GLY A CA 1
ATOM 751 C C . GLY A 1 104 ? 20.407 -5.383 -13.855 1.00 89.12 104 GLY A C 1
ATOM 752 O O . GLY A 1 104 ? 19.809 -4.515 -14.482 1.00 89.12 104 GLY A O 1
ATOM 753 N N . ASP A 1 105 ? 20.601 -6.608 -14.338 1.00 91.25 105 ASP A N 1
ATOM 754 C CA . ASP A 1 105 ? 20.193 -7.105 -15.654 1.00 91.25 105 ASP A CA 1
ATOM 755 C C . ASP A 1 105 ? 18.842 -7.841 -15.634 1.00 91.25 105 ASP A C 1
ATOM 757 O O . ASP A 1 105 ? 18.506 -8.537 -16.592 1.00 91.25 105 ASP A O 1
ATOM 761 N N . ALA A 1 106 ? 18.056 -7.684 -14.562 1.00 91.75 106 ALA A N 1
ATOM 762 C CA . ALA A 1 106 ? 16.772 -8.357 -14.421 1.00 91.75 106 ALA A CA 1
ATOM 763 C C . ALA A 1 106 ? 15.812 -8.032 -15.574 1.00 91.75 106 ALA A C 1
ATOM 765 O O . ALA A 1 106 ? 15.688 -6.889 -16.033 1.00 91.75 106 ALA A O 1
ATOM 766 N N . THR A 1 107 ? 15.097 -9.066 -16.002 1.00 94.19 107 THR A N 1
ATOM 767 C CA . THR A 1 107 ? 14.021 -8.989 -16.988 1.00 94.19 107 THR A CA 1
ATOM 768 C C . THR A 1 107 ? 12.777 -8.325 -16.401 1.00 94.19 107 THR A C 1
ATOM 770 O O . THR A 1 107 ? 12.575 -8.294 -15.185 1.00 94.19 107 THR A O 1
ATOM 773 N N . ASP A 1 108 ? 11.882 -7.844 -17.264 1.00 93.44 108 ASP A N 1
ATOM 774 C CA . ASP A 1 108 ? 10.634 -7.208 -16.824 1.00 93.44 108 ASP A CA 1
ATOM 775 C C . ASP A 1 108 ? 9.747 -8.175 -16.021 1.00 93.44 108 ASP A C 1
ATOM 777 O O . ASP A 1 108 ? 9.107 -7.783 -15.048 1.00 93.44 108 ASP A O 1
ATOM 781 N N . ALA A 1 109 ? 9.773 -9.469 -16.360 1.00 92.94 109 ALA A N 1
ATOM 782 C CA . ALA A 1 109 ? 9.065 -10.509 -15.617 1.00 92.94 109 ALA A CA 1
ATOM 783 C C . ALA A 1 109 ? 9.636 -10.718 -14.202 1.00 92.94 109 ALA A C 1
ATOM 785 O O . ALA A 1 109 ? 8.883 -10.942 -13.252 1.00 92.94 109 ALA A O 1
ATOM 786 N N . GLU A 1 110 ? 10.958 -10.638 -14.038 1.00 93.38 110 GLU A N 1
ATOM 787 C CA . GLU A 1 110 ? 11.603 -10.720 -12.724 1.00 93.38 110 GLU A CA 1
ATOM 788 C C . GLU A 1 110 ? 11.302 -9.480 -11.884 1.00 93.38 110 GLU A C 1
ATOM 790 O O . GLU A 1 110 ? 10.952 -9.625 -10.713 1.00 93.38 110 GLU A O 1
ATOM 795 N N . ILE A 1 111 ? 11.344 -8.290 -12.494 1.00 93.38 111 ILE A N 1
ATOM 796 C CA . ILE A 1 111 ? 10.951 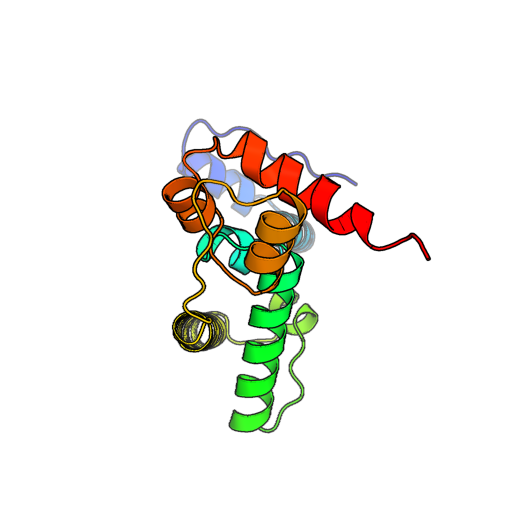-7.020 -11.869 1.00 93.38 111 ILE A CA 1
ATOM 797 C C . ILE A 1 111 ? 9.498 -7.082 -11.379 1.00 93.38 111 ILE A C 1
ATOM 799 O O . ILE A 1 111 ? 9.236 -6.847 -10.198 1.00 93.38 111 ILE A O 1
ATOM 803 N N . ALA A 1 112 ? 8.561 -7.471 -12.248 1.00 92.19 112 ALA A N 1
ATOM 804 C CA . ALA A 1 112 ? 7.152 -7.615 -11.889 1.00 92.19 112 ALA A CA 1
ATOM 805 C C . ALA A 1 112 ? 6.959 -8.614 -10.741 1.00 92.19 112 ALA A C 1
ATOM 807 O O . ALA A 1 112 ? 6.199 -8.365 -9.803 1.00 92.19 112 ALA A O 1
ATOM 808 N N . ARG A 1 113 ? 7.686 -9.737 -10.773 1.00 90.81 113 ARG A N 1
ATOM 809 C CA . ARG A 1 113 ? 7.612 -10.759 -9.729 1.00 90.81 113 ARG A CA 1
ATOM 810 C C . ARG A 1 113 ? 8.105 -10.243 -8.380 1.00 90.81 113 ARG A C 1
ATOM 812 O O . ARG A 1 113 ? 7.426 -10.480 -7.385 1.00 90.81 113 ARG A O 1
ATOM 819 N N . VAL A 1 114 ? 9.264 -9.586 -8.306 1.00 92.06 114 VAL A N 1
ATOM 820 C CA . VAL A 1 114 ? 9.782 -9.091 -7.016 1.00 92.06 114 VAL A CA 1
ATOM 821 C C . VAL A 1 114 ? 8.925 -7.956 -6.460 1.00 92.06 114 VAL A C 1
ATOM 823 O O . VAL A 1 114 ? 8.687 -7.930 -5.254 1.00 92.06 114 VAL A O 1
ATOM 826 N N . ALA A 1 115 ? 8.377 -7.095 -7.324 1.00 90.69 115 ALA A N 1
ATOM 827 C CA . ALA A 1 115 ? 7.428 -6.058 -6.927 1.00 90.69 115 ALA A CA 1
ATOM 828 C C . ALA A 1 115 ? 6.164 -6.676 -6.312 1.00 90.69 115 ALA A C 1
ATOM 830 O O . ALA A 1 115 ? 5.781 -6.336 -5.193 1.00 90.69 115 ALA A O 1
ATOM 831 N N . GLN A 1 116 ? 5.577 -7.678 -6.979 1.00 89.75 116 GLN A N 1
ATOM 832 C CA . GLN A 1 116 ? 4.451 -8.436 -6.431 1.00 89.75 116 GLN A CA 1
ATOM 833 C C . GLN A 1 116 ? 4.834 -9.132 -5.118 1.00 89.75 116 GLN A C 1
ATOM 835 O O . GLN A 1 116 ? 4.064 -9.134 -4.167 1.00 89.75 116 GLN A O 1
ATOM 840 N N . LEU A 1 117 ? 6.028 -9.699 -4.987 1.00 88.62 117 LEU A N 1
ATOM 841 C CA . LEU A 1 117 ? 6.439 -10.330 -3.728 1.00 88.62 117 LEU A CA 1
ATOM 842 C C . LEU A 1 117 ? 6.680 -9.330 -2.578 1.00 88.62 117 LEU A C 1
ATOM 844 O O . LEU A 1 117 ? 6.893 -9.762 -1.446 1.00 88.62 117 LEU A O 1
ATOM 848 N N . GLY A 1 118 ? 6.578 -8.025 -2.840 1.00 88.19 118 GLY A N 1
ATOM 849 C CA . GLY A 1 118 ? 6.638 -6.972 -1.831 1.00 88.19 118 GLY A CA 1
ATOM 850 C C . GLY A 1 118 ? 7.991 -6.286 -1.720 1.00 88.19 118 GLY A C 1
ATOM 851 O O . GLY A 1 118 ? 8.264 -5.667 -0.695 1.00 88.19 118 GLY A O 1
ATOM 852 N N . MET A 1 119 ? 8.840 -6.381 -2.749 1.00 90.88 119 MET A N 1
ATOM 853 C CA . MET A 1 119 ? 10.037 -5.548 -2.832 1.00 90.88 119 MET A CA 1
ATOM 854 C C . MET A 1 119 ? 9.619 -4.095 -3.102 1.00 90.88 119 MET A C 1
ATOM 856 O O . MET A 1 119 ? 8.879 -3.869 -4.063 1.00 90.88 119 MET A O 1
ATOM 860 N N . PRO A 1 120 ? 10.092 -3.112 -2.312 1.00 90.44 120 PRO A N 1
ATOM 861 C CA . PRO A 1 120 ? 9.802 -1.709 -2.574 1.00 90.44 120 PRO A CA 1
ATOM 862 C C . PRO A 1 120 ? 10.301 -1.274 -3.955 1.00 90.44 120 PRO A C 1
ATOM 864 O O . PRO A 1 120 ? 11.432 -1.582 -4.343 1.00 90.44 120 PRO A O 1
ATOM 867 N N . ILE A 1 121 ? 9.489 -0.517 -4.686 1.00 90.81 121 ILE A N 1
ATOM 868 C CA . ILE A 1 121 ? 9.764 -0.089 -6.059 1.00 90.81 121 ILE A CA 1
ATOM 869 C C . ILE A 1 121 ? 11.048 0.753 -6.113 1.00 90.81 121 ILE A C 1
ATOM 871 O O . ILE A 1 121 ? 11.880 0.550 -6.993 1.00 90.81 121 ILE A O 1
ATOM 875 N N . ARG A 1 122 ? 11.301 1.616 -5.125 1.00 90.38 122 ARG A N 1
ATOM 876 C CA . ARG A 1 122 ? 12.552 2.377 -4.970 1.00 90.38 122 ARG A CA 1
ATOM 877 C C . ARG A 1 122 ? 13.781 1.489 -4.843 1.00 90.38 122 ARG A C 1
ATOM 879 O O . ARG A 1 122 ? 14.855 1.872 -5.302 1.00 90.38 122 ARG A O 1
ATOM 886 N N . ASP A 1 123 ? 13.647 0.321 -4.225 1.00 91.44 123 ASP A N 1
ATOM 887 C CA . ASP A 1 123 ? 14.758 -0.613 -4.072 1.00 91.44 123 ASP A CA 1
ATOM 888 C C . ASP A 1 123 ? 14.977 -1.402 -5.364 1.00 91.44 123 ASP A C 1
ATOM 890 O O . ASP A 1 123 ? 16.122 -1.656 -5.728 1.00 91.44 123 ASP A O 1
ATOM 894 N N . ILE A 1 124 ? 13.912 -1.688 -6.120 1.00 92.94 124 ILE A N 1
ATOM 895 C CA . ILE A 1 124 ? 14.012 -2.215 -7.488 1.00 92.94 124 ILE A CA 1
ATOM 896 C C . ILE A 1 124 ? 14.710 -1.197 -8.400 1.00 92.94 124 ILE A C 1
ATOM 898 O O . ILE A 1 124 ? 15.645 -1.554 -9.114 1.00 92.94 124 ILE A O 1
ATOM 902 N N . VAL A 1 125 ? 14.315 0.078 -8.348 1.00 93.81 125 VAL A N 1
ATOM 903 C CA . VAL A 1 125 ? 14.960 1.188 -9.074 1.00 93.81 125 VAL A CA 1
ATOM 904 C C . VAL A 1 125 ? 16.450 1.254 -8.741 1.00 93.81 125 VAL A C 1
ATOM 906 O O . VAL A 1 125 ? 17.288 1.277 -9.639 1.00 93.81 125 VAL A O 1
ATOM 909 N N . ARG A 1 126 ? 16.807 1.217 -7.451 1.00 93.50 126 ARG A N 1
ATOM 910 C CA . ARG A 1 126 ? 18.211 1.228 -7.010 1.00 93.50 126 ARG A CA 1
ATOM 911 C C . ARG A 1 126 ? 18.995 0.015 -7.497 1.00 93.50 126 ARG A C 1
ATOM 913 O O . ARG A 1 126 ? 20.137 0.173 -7.911 1.00 93.50 126 ARG A O 1
ATOM 920 N N . ALA A 1 127 ? 18.406 -1.175 -7.420 1.00 93.31 127 ALA A N 1
ATOM 921 C CA . ALA A 1 127 ? 19.076 -2.418 -7.781 1.00 93.31 127 ALA A CA 1
ATOM 922 C C . ALA A 1 127 ? 19.267 -2.562 -9.299 1.00 93.31 127 ALA A C 1
ATOM 924 O O . ALA A 1 127 ? 20.313 -3.026 -9.746 1.00 93.31 127 ALA A O 1
ATOM 925 N N . THR A 1 128 ? 18.276 -2.136 -10.084 1.00 93.69 128 THR A N 1
ATOM 926 C CA . THR A 1 128 ? 18.284 -2.245 -11.553 1.00 93.69 128 THR A CA 1
ATOM 927 C C . THR A 1 128 ? 18.947 -1.056 -12.249 1.00 93.69 128 THR A C 1
ATOM 929 O O . THR A 1 128 ? 19.348 -1.164 -13.403 1.00 93.69 128 THR A O 1
ATOM 932 N N . GLY A 1 129 ? 19.036 0.101 -11.584 1.00 94.19 129 GLY A N 1
ATOM 933 C CA . GLY A 1 129 ? 19.473 1.361 -12.193 1.00 94.19 129 GLY A CA 1
ATOM 934 C C . GLY A 1 129 ? 18.473 1.953 -13.196 1.00 94.19 129 GLY A C 1
ATOM 935 O O . GLY A 1 129 ? 18.780 2.957 -13.838 1.00 94.19 129 GLY A O 1
ATOM 936 N N . ARG A 1 130 ? 17.288 1.347 -13.343 1.00 93.06 130 ARG A N 1
ATOM 937 C CA . ARG A 1 130 ? 16.214 1.817 -14.228 1.00 93.06 130 ARG A CA 1
ATOM 938 C C . ARG A 1 130 ? 15.482 3.006 -13.614 1.00 93.06 130 ARG A C 1
ATOM 940 O O . ARG A 1 130 ? 15.437 3.155 -12.394 1.00 93.06 130 ARG A O 1
ATOM 947 N N . SER A 1 131 ? 14.871 3.842 -14.451 1.00 94.44 131 SER A N 1
ATOM 948 C CA . SER A 1 131 ? 13.999 4.908 -13.956 1.00 94.44 131 SER A CA 1
ATOM 949 C C . SER A 1 131 ? 12.746 4.326 -13.297 1.00 94.44 131 SER A C 1
ATOM 951 O O . SER A 1 131 ? 12.333 3.199 -13.577 1.00 94.44 131 SER A O 1
ATOM 953 N N . TRP A 1 132 ? 12.108 5.122 -12.441 1.00 91.38 132 TRP A N 1
ATOM 954 C CA . TRP A 1 132 ? 10.825 4.763 -11.839 1.00 91.38 132 TRP A CA 1
ATOM 955 C C . TRP A 1 132 ? 9.776 4.378 -12.895 1.00 91.38 132 TRP A C 1
ATOM 957 O O . TRP A 1 132 ? 9.114 3.353 -12.769 1.00 91.38 132 TRP A O 1
ATOM 967 N N . GLU A 1 133 ? 9.673 5.162 -13.970 1.00 91.25 133 GLU A N 1
ATOM 968 C CA . GLU A 1 133 ? 8.743 4.917 -15.080 1.00 91.25 133 GLU A CA 1
ATOM 969 C C . GLU A 1 133 ? 9.018 3.575 -15.769 1.00 91.25 133 GLU A C 1
ATOM 971 O O . GLU A 1 133 ? 8.089 2.806 -15.994 1.00 91.25 133 GLU A O 1
ATOM 976 N N . GLN A 1 134 ? 10.291 3.248 -16.019 1.00 92.81 134 GLN A N 1
ATOM 977 C CA . GLN A 1 134 ? 10.692 1.970 -16.616 1.00 92.81 134 GLN A CA 1
ATOM 978 C C . GLN A 1 134 ? 10.377 0.776 -15.708 1.00 92.81 134 GLN A C 1
ATOM 980 O O . GLN A 1 134 ? 10.019 -0.294 -16.195 1.00 92.81 134 GLN A O 1
ATOM 985 N N . VAL A 1 135 ? 10.516 0.934 -14.388 1.00 92.25 135 VAL A N 1
ATOM 986 C CA . VAL A 1 135 ? 10.143 -0.113 -13.428 1.00 92.25 135 VAL A CA 1
ATOM 987 C C . VAL A 1 135 ? 8.626 -0.293 -13.391 1.00 92.25 135 VAL A C 1
ATOM 989 O O . VAL A 1 135 ? 8.154 -1.425 -13.427 1.00 92.25 135 VAL A O 1
ATOM 992 N N . MET A 1 136 ? 7.855 0.795 -13.377 1.00 89.38 136 MET A N 1
ATOM 993 C CA . MET A 1 136 ? 6.390 0.728 -13.415 1.00 89.38 136 MET A CA 1
ATOM 994 C C . MET A 1 136 ? 5.872 0.099 -14.711 1.00 89.38 136 MET A C 1
ATOM 996 O O . MET A 1 136 ? 4.957 -0.724 -14.668 1.00 89.38 136 MET A O 1
ATOM 1000 N N . GLU A 1 137 ? 6.479 0.431 -15.851 1.00 90.50 137 GLU A N 1
ATOM 1001 C CA . GLU A 1 137 ? 6.178 -0.209 -17.130 1.00 90.50 137 GLU A CA 1
ATOM 1002 C C . GLU A 1 137 ? 6.478 -1.710 -17.074 1.00 90.50 137 GLU A C 1
ATOM 1004 O O . GLU A 1 137 ? 5.608 -2.511 -17.406 1.00 90.50 137 GLU A O 1
ATOM 1009 N N . ALA A 1 138 ? 7.651 -2.103 -16.566 1.00 91.38 138 ALA A N 1
ATOM 1010 C CA . ALA A 1 138 ? 8.023 -3.506 -16.394 1.00 91.38 138 ALA A CA 1
ATOM 1011 C C . ALA A 1 138 ? 7.074 -4.269 -15.453 1.00 91.38 138 ALA A C 1
ATOM 1013 O O . ALA A 1 138 ? 6.770 -5.432 -15.703 1.00 91.38 138 ALA A O 1
ATOM 1014 N N . ILE A 1 139 ? 6.564 -3.636 -14.392 1.00 89.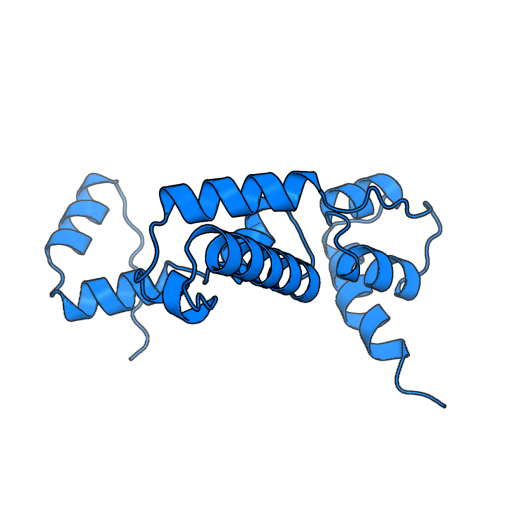62 139 ILE A N 1
ATOM 1015 C CA . ILE A 1 139 ? 5.549 -4.236 -13.512 1.00 89.62 139 ILE A CA 1
ATOM 1016 C C . ILE A 1 139 ? 4.241 -4.463 -14.282 1.00 89.62 139 ILE A C 1
ATOM 1018 O O . ILE A 1 139 ? 3.657 -5.549 -14.203 1.00 89.62 139 ILE A O 1
ATOM 1022 N N . ALA A 1 140 ? 3.803 -3.470 -15.059 1.00 85.12 140 ALA A N 1
ATOM 1023 C CA . ALA A 1 140 ? 2.572 -3.544 -15.839 1.00 85.12 140 ALA A CA 1
ATOM 1024 C C . ALA A 1 140 ? 2.647 -4.594 -16.965 1.00 85.12 140 ALA A C 1
ATOM 1026 O O . ALA A 1 140 ? 1.701 -5.358 -17.164 1.00 85.12 140 ALA A O 1
ATOM 1027 N N . THR A 1 141 ? 3.767 -4.667 -17.688 1.00 83.25 141 THR A N 1
ATOM 1028 C CA . THR A 1 141 ? 3.952 -5.562 -18.845 1.00 83.25 141 THR A CA 1
ATOM 1029 C C . THR A 1 141 ? 4.443 -6.954 -18.441 1.00 83.25 141 THR A C 1
ATOM 1031 O O . THR A 1 141 ? 3.974 -7.959 -18.977 1.00 83.25 141 THR A O 1
ATOM 1034 N N . GLY A 1 142 ? 5.326 -7.046 -17.444 1.00 71.50 142 GLY A N 1
ATOM 1035 C CA . GLY A 1 142 ? 5.894 -8.295 -16.935 1.00 71.50 142 GLY A CA 1
ATOM 1036 C C . GLY A 1 142 ? 4.874 -9.191 -16.227 1.00 71.50 142 GLY A C 1
ATOM 1037 O O . GLY A 1 142 ? 5.026 -10.413 -16.224 1.00 71.50 142 GLY A O 1
ATOM 1038 N N . GLY A 1 143 ? 3.791 -8.615 -15.692 1.00 59.06 143 GLY A N 1
ATOM 1039 C CA . GLY A 1 143 ? 2.648 -9.369 -15.164 1.00 59.06 143 GLY A CA 1
ATOM 1040 C C . GLY A 1 143 ? 1.764 -10.002 -16.249 1.00 59.06 143 GLY A C 1
ATOM 1041 O O . GLY A 1 143 ? 1.183 -11.066 -16.024 1.00 59.06 143 GLY A O 1
ATOM 1042 N N . ALA A 1 144 ? 1.697 -9.397 -17.439 1.00 50.53 144 ALA A N 1
ATOM 1043 C CA . ALA A 1 144 ? 0.873 -9.870 -18.555 1.00 50.53 144 ALA A CA 1
ATOM 1044 C C . ALA A 1 144 ? 1.486 -11.077 -19.297 1.00 50.53 144 ALA A C 1
ATOM 1046 O O . ALA A 1 144 ? 0.774 -11.836 -19.951 1.00 50.53 144 ALA A O 1
ATOM 1047 N N . GLY A 1 145 ? 2.795 -11.312 -19.148 1.00 41.78 145 GLY A N 1
ATOM 1048 C CA . GLY A 1 145 ? 3.530 -12.382 -19.835 1.00 41.78 145 GLY A CA 1
ATOM 1049 C C . GLY A 1 145 ? 3.238 -13.815 -19.367 1.00 41.78 145 GLY A C 1
ATOM 1050 O O . GLY A 1 145 ? 3.819 -14.750 -19.911 1.00 41.78 145 GLY A O 1
ATOM 1051 N N . ARG A 1 146 ? 2.355 -14.026 -18.376 1.00 41.59 146 ARG A N 1
ATOM 1052 C CA . ARG A 1 146 ? 2.009 -15.367 -17.857 1.00 41.59 146 ARG A CA 1
ATOM 1053 C C . ARG A 1 146 ? 0.664 -15.921 -18.347 1.00 41.59 146 ARG A C 1
ATOM 1055 O O . ARG A 1 146 ? 0.192 -16.917 -17.809 1.00 41.59 146 ARG A O 1
ATOM 1062 N N . GLN A 1 147 ? 0.069 -15.319 -19.376 1.00 38.41 147 GLN A N 1
ATOM 1063 C CA . GLN A 1 147 ? -1.005 -15.934 -20.165 1.00 38.41 147 GLN A CA 1
ATOM 1064 C C . GLN A 1 147 ? -0.475 -16.396 -21.526 1.00 38.41 147 GLN A C 1
ATOM 1066 O O . GLN A 1 147 ? -0.858 -15.859 -22.556 1.00 38.41 147 GLN A O 1
ATOM 1071 N N . VAL A 1 148 ? 0.407 -17.395 -21.549 1.00 35.25 148 VAL A N 1
ATOM 1072 C CA . VAL A 1 148 ? 0.577 -18.257 -22.728 1.00 35.25 148 VAL A CA 1
ATOM 1073 C C . VAL A 1 148 ? 1.199 -19.596 -22.328 1.00 35.25 148 VAL A C 1
ATOM 1075 O O . VAL A 1 148 ? 2.244 -19.619 -21.679 1.00 35.25 148 VAL A O 1
ATOM 1078 N N . ALA A 1 149 ? 0.540 -20.652 -22.821 1.00 32.22 149 ALA A N 1
ATOM 1079 C CA . ALA A 1 149 ? 0.768 -22.099 -22.697 1.00 32.22 149 ALA A CA 1
ATOM 1080 C C . ALA A 1 149 ? 0.221 -22.781 -21.431 1.00 32.22 149 ALA A C 1
ATOM 1082 O O . ALA A 1 149 ? 0.845 -22.687 -20.352 1.00 32.22 149 ALA A O 1
#

Radius of gyration: 18.86 Å; chains: 1; bounding box: 43×52×42 Å